Protein AF-A0A535XYQ2-F1 (afdb_monomer_lite)

Sequence (76 aa):
MGIRRTAIDEASRRTQRQLDDLVRDLRDARLAAGLSQAAVAHAVHLSPQWVALLEKGNGATYVLQLARWGAAVGLD

pLDDT: mean 73.98, std 12.98, range [45.25, 92.88]

Foldseek 3Di:
DPDVVVVVVVVLVVLLVVLLVLLVVLVVLCVVVVHDLCRLCVLLVHDSVQNVCSNVSNNRPPPPSSVSSCVSSVND

Radius of gyration: 14.58 Å; chains: 1; bounding box: 39×24×40 Å

Structure (mmCIF, N/CA/C/O backbone):
data_AF-A0A535XYQ2-F1
#
_entry.id   AF-A0A535XYQ2-F1
#
loop_
_atom_site.group_PDB
_atom_site.id
_atom_site.type_symbol
_atom_site.label_atom_id
_atom_site.label_alt_id
_atom_site.label_comp_id
_atom_site.label_asym_id
_atom_site.label_entity_id
_atom_site.label_seq_id
_atom_site.pdbx_PDB_ins_code
_atom_site.Cartn_x
_atom_site.Cartn_y
_atom_site.Cartn_z
_atom_site.occupancy
_atom_site.B_iso_or_equiv
_atom_site.auth_seq_id
_atom_site.auth_comp_id
_atom_site.auth_asym_id
_atom_site.auth_atom_id
_atom_site.pdbx_PDB_model_num
ATOM 1 N N . MET A 1 1 ? 27.806 10.520 -30.267 1.00 45.25 1 MET A N 1
ATOM 2 C CA . MET A 1 1 ? 27.566 10.262 -28.827 1.00 45.25 1 MET A CA 1
ATOM 3 C C . MET A 1 1 ? 26.163 10.745 -28.481 1.00 45.25 1 MET A C 1
ATOM 5 O O . MET A 1 1 ? 25.899 11.907 -28.734 1.00 45.25 1 MET A O 1
ATOM 9 N N . GLY A 1 2 ? 25.260 9.896 -27.970 1.00 52.66 2 GLY A N 1
ATOM 10 C CA . GLY A 1 2 ? 23.911 10.353 -27.576 1.00 52.66 2 GLY A CA 1
ATOM 11 C C . GLY A 1 2 ? 22.919 9.257 -27.170 1.00 52.66 2 GLY A C 1
ATOM 12 O O . GLY A 1 2 ? 22.102 9.479 -26.294 1.00 52.66 2 GLY A O 1
ATOM 13 N N . ILE A 1 3 ? 23.040 8.046 -27.721 1.00 54.66 3 ILE A N 1
ATOM 14 C CA . ILE A 1 3 ? 21.989 7.013 -27.619 1.00 54.66 3 ILE A CA 1
ATOM 15 C C . ILE A 1 3 ? 21.891 6.366 -26.219 1.00 54.66 3 ILE A C 1
ATOM 17 O O . ILE A 1 3 ? 20.811 5.983 -25.782 1.00 54.66 3 ILE A O 1
ATOM 21 N N . ARG A 1 4 ? 23.003 6.263 -25.471 1.00 54.47 4 ARG A N 1
ATOM 22 C CA . ARG A 1 4 ? 22.989 5.623 -24.138 1.00 54.47 4 ARG A CA 1
ATOM 23 C C . ARG A 1 4 ? 22.285 6.456 -23.062 1.00 54.47 4 ARG A C 1
ATOM 25 O O . ARG A 1 4 ? 21.697 5.869 -22.166 1.00 54.47 4 ARG A O 1
ATOM 32 N N . ARG A 1 5 ? 22.349 7.794 -23.128 1.00 58.34 5 ARG A N 1
ATOM 33 C CA . ARG A 1 5 ? 21.726 8.677 -22.123 1.00 58.34 5 ARG A CA 1
ATOM 34 C C . ARG A 1 5 ? 20.199 8.621 -22.248 1.00 58.34 5 ARG A C 1
ATOM 36 O O . ARG A 1 5 ? 19.523 8.362 -21.264 1.00 58.34 5 ARG A O 1
ATOM 43 N N . THR A 1 6 ? 19.688 8.719 -23.474 1.00 62.31 6 THR A N 1
ATOM 44 C CA . THR A 1 6 ? 18.255 8.629 -23.783 1.00 62.31 6 THR A CA 1
ATOM 45 C C . THR A 1 6 ? 17.651 7.276 -23.422 1.00 62.31 6 THR A C 1
ATOM 47 O O . THR A 1 6 ? 16.590 7.242 -22.811 1.00 62.31 6 THR A O 1
ATOM 50 N N . ALA A 1 7 ? 18.334 6.164 -23.713 1.00 59.66 7 ALA A N 1
ATOM 51 C CA . ALA A 1 7 ? 17.834 4.834 -23.353 1.00 59.66 7 ALA A CA 1
ATOM 52 C C . ALA A 1 7 ? 17.704 4.638 -21.827 1.00 59.66 7 ALA A C 1
ATOM 54 O O . ALA A 1 7 ? 16.747 4.023 -21.357 1.00 59.66 7 ALA A O 1
ATOM 55 N N . ILE A 1 8 ? 18.643 5.186 -21.046 1.00 62.84 8 ILE A N 1
ATOM 56 C CA . ILE A 1 8 ? 18.602 5.141 -19.576 1.00 62.84 8 ILE A CA 1
ATOM 57 C C . ILE A 1 8 ? 17.478 6.034 -19.032 1.00 62.84 8 ILE A C 1
ATOM 59 O O . ILE A 1 8 ? 16.761 5.627 -18.116 1.00 62.84 8 ILE A O 1
ATOM 63 N N . ASP A 1 9 ? 17.280 7.218 -19.611 1.00 67.81 9 ASP A N 1
ATOM 64 C CA . ASP A 1 9 ? 16.207 8.133 -19.211 1.00 67.81 9 ASP A CA 1
ATOM 65 C C . ASP A 1 9 ? 14.817 7.540 -19.518 1.00 67.81 9 ASP A C 1
ATOM 67 O O . ASP A 1 9 ? 13.896 7.628 -18.703 1.00 67.81 9 ASP A O 1
ATOM 71 N N . GLU A 1 10 ? 14.657 6.880 -20.666 1.00 68.81 10 GLU A N 1
ATOM 72 C CA . GLU A 1 10 ? 13.421 6.189 -21.050 1.00 68.81 10 GLU A CA 1
ATOM 73 C C . GLU A 1 10 ? 13.125 4.981 -20.162 1.00 68.81 10 GLU A C 1
ATOM 75 O O . GLU A 1 10 ? 11.980 4.802 -19.730 1.00 68.81 10 GLU A O 1
ATOM 80 N N . ALA A 1 11 ? 14.148 4.178 -19.853 1.00 66.75 11 ALA A N 1
ATOM 81 C CA . ALA A 1 11 ? 14.032 3.084 -18.898 1.00 66.75 11 ALA A CA 1
ATOM 82 C C . ALA A 1 11 ? 13.616 3.610 -17.518 1.00 66.75 11 ALA A C 1
ATOM 84 O O . ALA A 1 11 ? 12.669 3.095 -16.931 1.00 66.75 11 ALA A O 1
ATOM 85 N N . SER A 1 12 ? 14.227 4.702 -17.053 1.00 70.00 12 SER A N 1
ATOM 86 C CA . SER A 1 12 ? 13.897 5.315 -15.760 1.00 70.00 12 SER A CA 1
ATOM 87 C C . SER A 1 12 ? 12.454 5.824 -15.716 1.00 70.00 12 SER A C 1
ATOM 89 O O . SER A 1 12 ? 11.734 5.554 -14.759 1.00 70.00 12 SER A O 1
ATOM 91 N N . ARG A 1 13 ? 11.974 6.488 -16.777 1.00 76.19 13 ARG A N 1
ATOM 92 C CA . ARG A 1 13 ? 10.570 6.935 -16.877 1.00 76.19 13 ARG A CA 1
ATOM 93 C C . ARG A 1 13 ? 9.582 5.775 -16.947 1.00 76.19 13 ARG A C 1
ATOM 95 O O . ARG A 1 13 ? 8.445 5.901 -16.500 1.00 76.19 13 ARG A O 1
ATOM 102 N N . ARG A 1 14 ? 9.968 4.659 -17.569 1.00 78.62 14 ARG A N 1
AT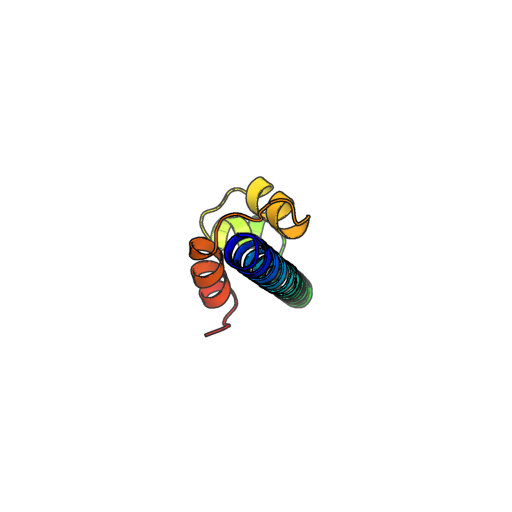OM 103 C CA . ARG A 1 14 ? 9.143 3.446 -17.603 1.00 78.62 14 ARG A CA 1
ATOM 104 C C . ARG A 1 14 ? 9.029 2.843 -16.209 1.00 78.62 14 ARG A C 1
ATOM 106 O O . ARG A 1 14 ? 7.909 2.623 -15.768 1.00 78.62 14 ARG A O 1
ATOM 113 N N . THR A 1 15 ? 10.153 2.666 -15.521 1.00 74.94 15 THR A N 1
ATOM 114 C CA . THR A 1 15 ? 10.176 2.174 -14.143 1.00 74.94 15 THR A CA 1
ATOM 115 C C . THR A 1 15 ? 9.364 3.081 -13.225 1.00 74.94 15 THR A C 1
ATOM 117 O O . THR A 1 15 ? 8.557 2.580 -12.456 1.00 74.94 15 THR A O 1
ATOM 120 N N . GLN A 1 16 ? 9.492 4.406 -13.356 1.00 77.12 16 GLN A N 1
ATOM 121 C CA . GLN A 1 16 ? 8.702 5.342 -12.556 1.00 77.12 16 GLN A CA 1
ATOM 122 C C . GLN A 1 16 ? 7.196 5.140 -12.751 1.00 77.12 16 GLN A C 1
ATOM 124 O O . GLN A 1 16 ? 6.472 5.025 -11.772 1.00 77.12 16 GLN A O 1
ATOM 129 N N . ARG A 1 17 ? 6.732 5.014 -14.001 1.00 81.06 17 ARG A N 1
ATOM 130 C CA . ARG A 1 17 ? 5.312 4.746 -14.286 1.00 81.06 17 ARG A CA 1
ATOM 131 C C . ARG A 1 17 ? 4.835 3.432 -13.673 1.00 81.06 17 ARG A C 1
ATOM 133 O O . ARG A 1 17 ? 3.775 3.404 -13.071 1.00 81.06 17 ARG A O 1
ATOM 140 N N . GLN A 1 18 ? 5.641 2.374 -13.767 1.00 80.94 18 GLN A N 1
ATOM 141 C CA . GLN A 1 18 ? 5.311 1.082 -13.156 1.00 80.94 18 GLN A CA 1
ATOM 142 C C . GLN A 1 18 ? 5.218 1.169 -11.627 1.00 80.94 18 GLN A C 1
ATOM 144 O O . GLN A 1 18 ? 4.372 0.514 -11.026 1.00 80.94 18 GLN A O 1
ATOM 149 N N . LEU A 1 19 ? 6.070 1.980 -10.993 1.00 77.06 19 LEU A N 1
ATOM 150 C CA . LEU A 1 19 ? 6.000 2.230 -9.553 1.00 77.06 19 LEU A CA 1
ATOM 151 C C . LEU A 1 19 ? 4.752 3.037 -9.183 1.00 77.06 19 LEU A C 1
ATOM 153 O O . LEU A 1 19 ? 4.103 2.714 -8.192 1.00 77.06 19 LEU A O 1
ATOM 157 N N . ASP A 1 20 ? 4.400 4.049 -9.975 1.00 81.06 20 ASP A N 1
ATOM 158 C CA . ASP A 1 20 ? 3.204 4.864 -9.748 1.00 81.06 20 ASP A CA 1
ATOM 159 C C . ASP A 1 20 ? 1.919 4.026 -9.876 1.00 81.06 20 ASP A C 1
ATOM 161 O O . ASP A 1 20 ? 1.007 4.169 -9.056 1.00 81.06 20 ASP A O 1
ATOM 165 N N . ASP A 1 21 ? 1.865 3.129 -10.865 1.00 84.38 21 ASP A N 1
ATOM 166 C CA . ASP A 1 21 ? 0.753 2.194 -11.061 1.00 84.38 21 ASP A CA 1
ATOM 167 C C . ASP A 1 21 ? 0.638 1.228 -9.870 1.00 84.38 21 ASP A C 1
ATOM 169 O O . ASP A 1 21 ? -0.428 1.108 -9.270 1.00 84.38 21 ASP A O 1
ATOM 173 N N . LEU A 1 22 ? 1.754 0.640 -9.423 1.00 81.88 22 LEU A N 1
ATOM 174 C CA . LEU 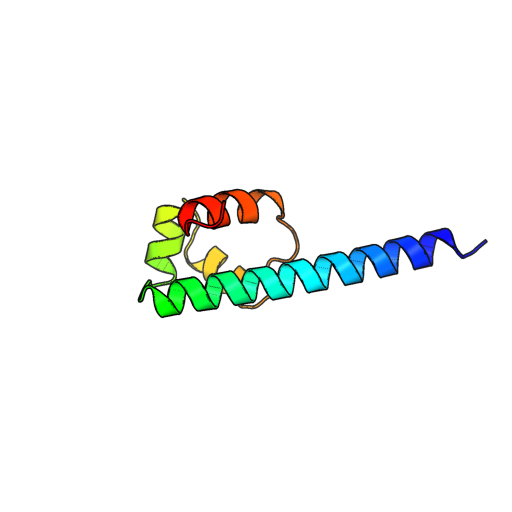A 1 22 ? 1.766 -0.253 -8.261 1.00 81.88 22 LEU A CA 1
ATOM 175 C C . LEU A 1 22 ? 1.326 0.452 -6.965 1.00 81.88 22 LEU A C 1
ATOM 177 O O . LEU A 1 22 ? 0.587 -0.109 -6.160 1.00 81.88 22 LEU A O 1
ATOM 181 N N . VAL A 1 23 ? 1.763 1.694 -6.743 1.00 83.62 23 VAL A N 1
ATOM 182 C CA . VAL A 1 23 ? 1.332 2.493 -5.585 1.00 83.62 23 VAL A CA 1
ATOM 183 C C . VAL A 1 23 ? -0.178 2.735 -5.613 1.00 83.62 23 VAL A C 1
ATOM 185 O O . VAL A 1 23 ? -0.819 2.729 -4.557 1.00 83.62 23 VAL A O 1
ATOM 188 N N . ARG A 1 24 ? -0.755 2.946 -6.801 1.00 85.56 24 ARG A N 1
ATOM 189 C CA . ARG A 1 24 ? -2.202 3.098 -6.970 1.00 85.56 24 ARG A CA 1
ATOM 190 C C . ARG A 1 24 ? -2.932 1.806 -6.620 1.00 85.56 24 ARG A C 1
ATOM 192 O O . ARG A 1 24 ? -3.846 1.859 -5.803 1.00 85.56 24 ARG A O 1
ATOM 199 N N . ASP A 1 25 ? -2.471 0.672 -7.136 1.00 86.38 25 ASP A N 1
ATOM 200 C CA . ASP A 1 25 ? -3.070 -0.635 -6.851 1.00 86.38 25 ASP A CA 1
ATOM 201 C C . ASP A 1 25 ? -3.052 -0.949 -5.346 1.00 86.38 25 ASP A C 1
ATOM 203 O O . ASP A 1 25 ? -4.049 -1.391 -4.773 1.00 86.38 25 ASP A O 1
ATOM 207 N N . LEU A 1 26 ? -1.946 -0.641 -4.660 1.00 84.44 26 LEU A N 1
ATOM 208 C CA . LEU A 1 26 ? -1.814 -0.846 -3.214 1.00 84.44 26 LEU A CA 1
ATOM 209 C C . LEU A 1 26 ? -2.734 0.075 -2.399 1.00 84.44 26 LEU A C 1
ATOM 211 O O . LEU A 1 26 ? -3.301 -0.343 -1.383 1.00 84.44 26 LEU A O 1
ATOM 215 N N . ARG A 1 27 ? -2.925 1.321 -2.846 1.00 87.50 27 ARG A N 1
ATOM 216 C CA . ARG A 1 27 ? -3.903 2.240 -2.251 1.00 87.50 27 ARG A CA 1
ATOM 217 C C . ARG A 1 27 ? -5.325 1.712 -2.423 1.00 87.50 27 ARG A C 1
ATOM 219 O O . ARG A 1 27 ? -6.096 1.741 -1.462 1.00 87.50 27 ARG A O 1
ATOM 226 N N . ASP A 1 28 ? -5.669 1.240 -3.612 1.00 89.56 28 ASP A N 1
ATOM 227 C CA . ASP A 1 28 ? -7.006 0.733 -3.910 1.00 89.56 28 ASP A CA 1
ATOM 228 C C . ASP A 1 28 ? -7.295 -0.546 -3.112 1.00 89.56 28 ASP A C 1
ATOM 230 O O . ASP A 1 28 ? -8.357 -0.652 -2.496 1.00 89.56 28 ASP A O 1
ATOM 234 N N . ALA A 1 29 ? -6.318 -1.449 -2.987 1.00 87.69 29 ALA A N 1
ATOM 235 C CA . ALA A 1 29 ? -6.405 -2.625 -2.121 1.00 87.69 29 ALA A CA 1
ATOM 236 C C . ALA A 1 29 ? -6.613 -2.247 -0.645 1.00 87.69 29 ALA A C 1
ATOM 238 O O . ALA A 1 29 ? -7.481 -2.808 0.028 1.00 87.69 29 ALA A O 1
ATOM 239 N N . ARG A 1 30 ? -5.875 -1.248 -0.135 1.00 91.94 30 ARG A N 1
ATOM 240 C CA . ARG A 1 30 ? -6.066 -0.734 1.231 1.00 91.94 30 ARG A CA 1
ATOM 241 C C . ARG A 1 30 ? -7.493 -0.224 1.441 1.00 91.94 30 ARG A C 1
ATOM 243 O O . ARG A 1 30 ? -8.100 -0.513 2.473 1.00 91.94 30 ARG A O 1
ATOM 250 N N . LEU A 1 31 ? -8.008 0.560 0.494 1.00 92.88 31 LEU A N 1
ATOM 251 C CA . LEU A 1 31 ? -9.358 1.119 0.563 1.00 92.88 31 LEU A CA 1
ATOM 252 C C . LEU A 1 31 ? -10.428 0.024 0.486 1.00 92.88 31 LEU A C 1
ATOM 254 O O . LEU A 1 31 ? -11.362 0.051 1.284 1.00 92.88 31 LEU A O 1
ATOM 258 N N . ALA A 1 32 ? -10.262 -0.962 -0.398 1.00 92.25 32 ALA A N 1
ATOM 259 C CA . ALA A 1 32 ? -11.155 -2.114 -0.513 1.00 92.25 32 ALA A CA 1
ATOM 260 C C . ALA A 1 32 ? -11.180 -2.966 0.768 1.00 92.25 32 ALA A C 1
ATOM 262 O O . ALA A 1 32 ? -12.233 -3.459 1.163 1.00 92.25 32 ALA A O 1
ATOM 263 N N . ALA A 1 33 ? -10.042 -3.079 1.458 1.00 88.69 33 ALA A N 1
ATOM 264 C CA . ALA A 1 33 ? -9.929 -3.756 2.749 1.00 88.69 33 ALA A CA 1
ATOM 265 C C . ALA A 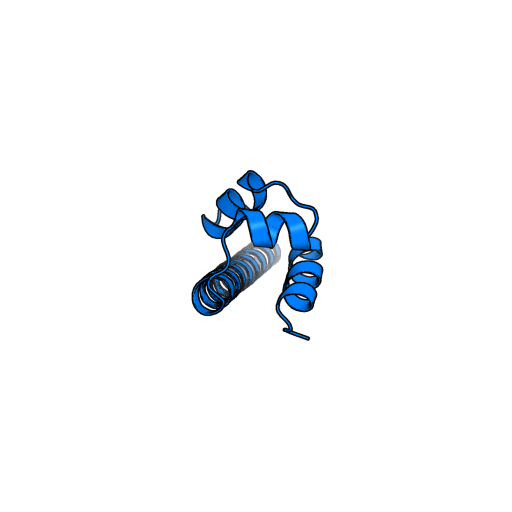1 33 ? -10.429 -2.915 3.945 1.00 88.69 33 ALA A C 1
ATOM 267 O O . ALA A 1 33 ? -10.379 -3.379 5.083 1.00 88.69 33 ALA A O 1
ATOM 268 N N . GLY A 1 34 ? -10.875 -1.670 3.728 1.00 92.69 34 GLY A N 1
ATOM 269 C CA . GLY A 1 34 ? -11.324 -0.773 4.800 1.00 92.69 34 GLY A CA 1
ATOM 270 C C . GLY A 1 34 ? -10.209 -0.343 5.762 1.00 92.69 34 GLY A C 1
ATOM 271 O O . GLY A 1 34 ? -10.481 0.087 6.884 1.00 92.69 34 GLY A O 1
ATOM 272 N N . LEU A 1 35 ? -8.945 -0.463 5.350 1.00 91.00 35 LEU A N 1
ATOM 273 C CA . LEU A 1 35 ? -7.795 -0.197 6.205 1.00 91.00 35 LEU A CA 1
ATOM 274 C C . LEU A 1 35 ? -7.432 1.291 6.209 1.00 91.00 35 LEU A C 1
ATOM 276 O O . LEU A 1 35 ? -7.373 1.964 5.175 1.00 91.00 35 LEU A O 1
ATOM 280 N N . SER A 1 36 ? -7.110 1.814 7.391 1.00 92.19 36 SER A N 1
ATOM 281 C CA . SER A 1 36 ? -6.520 3.146 7.515 1.00 92.19 36 SER A CA 1
ATOM 282 C C . SER A 1 36 ? -5.039 3.124 7.119 1.00 92.19 36 SER A C 1
ATOM 284 O O . SER A 1 36 ? -4.369 2.092 7.192 1.00 92.19 36 SER A O 1
ATOM 286 N N . GLN A 1 37 ? -4.490 4.282 6.744 1.00 89.31 37 GLN A N 1
ATOM 287 C CA . GLN A 1 37 ? -3.048 4.413 6.498 1.00 89.31 37 GLN A CA 1
ATOM 288 C C . GLN A 1 37 ? -2.221 4.030 7.736 1.00 89.31 37 GLN A C 1
ATOM 290 O O . GLN A 1 37 ? -1.159 3.433 7.601 1.00 89.31 37 GLN A O 1
ATOM 295 N N . ALA A 1 38 ? -2.720 4.325 8.942 1.00 89.62 38 ALA A N 1
ATOM 296 C CA . ALA A 1 38 ? -2.064 3.957 10.194 1.00 89.62 38 ALA A CA 1
ATOM 297 C C . ALA A 1 38 ? -2.044 2.436 10.423 1.00 89.62 38 ALA A C 1
ATOM 299 O O . ALA A 1 38 ? -1.036 1.910 10.887 1.00 89.62 38 ALA A O 1
ATOM 300 N N . ALA A 1 39 ? -3.122 1.732 10.061 1.00 86.62 39 ALA A N 1
ATOM 301 C CA . ALA A 1 39 ? -3.188 0.275 10.159 1.00 86.62 39 ALA A CA 1
ATOM 302 C C . ALA A 1 39 ? -2.168 -0.395 9.227 1.00 86.62 39 ALA A C 1
ATOM 304 O O . ALA A 1 39 ? -1.431 -1.281 9.655 1.00 86.62 39 ALA A O 1
ATOM 305 N N . VAL A 1 40 ? -2.064 0.088 7.983 1.00 85.69 40 VAL A N 1
ATOM 306 C CA . VAL A 1 40 ? -1.038 -0.384 7.042 1.00 85.69 40 VAL A CA 1
ATOM 307 C C . VAL A 1 40 ? 0.357 -0.067 7.563 1.00 85.69 40 VAL A C 1
ATOM 309 O O . VAL A 1 40 ? 1.188 -0.963 7.636 1.00 85.69 40 VAL A O 1
ATOM 312 N N . ALA A 1 41 ? 0.604 1.172 7.992 1.00 86.75 41 ALA A N 1
ATOM 313 C CA . ALA A 1 41 ? 1.893 1.597 8.529 1.00 86.75 41 ALA A CA 1
ATOM 314 C C . ALA A 1 41 ? 2.359 0.710 9.695 1.00 86.75 41 ALA A C 1
ATOM 316 O O . ALA A 1 41 ? 3.510 0.284 9.719 1.00 86.75 41 ALA A O 1
ATOM 317 N N . HIS A 1 42 ? 1.451 0.370 10.613 1.00 86.50 42 HIS A N 1
ATOM 318 C CA . HIS A 1 42 ? 1.730 -0.560 11.702 1.00 86.50 42 HIS A CA 1
ATOM 319 C C . HIS A 1 42 ? 2.095 -1.960 11.187 1.00 86.50 42 HIS A C 1
ATOM 321 O O . HIS A 1 42 ? 3.090 -2.528 11.629 1.00 86.50 42 HIS A O 1
ATOM 327 N N . ALA A 1 43 ? 1.332 -2.497 10.229 1.00 80.94 43 ALA A N 1
ATOM 328 C CA . ALA A 1 43 ? 1.572 -3.823 9.658 1.00 80.94 43 ALA A CA 1
ATOM 329 C C . ALA A 1 43 ? 2.924 -3.933 8.930 1.00 80.94 43 ALA A C 1
ATOM 331 O O . ALA A 1 43 ? 3.563 -4.980 8.980 1.00 80.94 43 ALA A O 1
ATOM 332 N N . VAL A 1 44 ? 3.381 -2.854 8.287 1.00 77.56 44 VAL A N 1
ATOM 333 C CA . VAL A 1 44 ? 4.664 -2.830 7.559 1.00 77.56 44 VAL A CA 1
ATOM 334 C C . VAL A 1 44 ? 5.807 -2.168 8.338 1.00 77.56 44 VAL A C 1
ATOM 336 O O . VAL A 1 44 ? 6.882 -1.951 7.780 1.00 77.56 44 VAL A O 1
ATOM 339 N N . HIS A 1 45 ? 5.600 -1.850 9.620 1.00 79.25 45 HIS A N 1
ATOM 340 C CA . HIS A 1 45 ? 6.566 -1.156 10.481 1.00 79.25 45 HIS A CA 1
ATOM 341 C C . HIS A 1 45 ? 7.114 0.156 9.882 1.00 79.25 45 HIS A C 1
ATOM 343 O O . HIS A 1 45 ? 8.299 0.474 10.004 1.00 79.25 45 HIS A O 1
ATOM 349 N N . LEU A 1 46 ? 6.243 0.935 9.242 1.00 80.81 46 LEU A N 1
ATOM 350 C CA . LEU A 1 46 ? 6.537 2.273 8.733 1.00 80.81 46 LEU A CA 1
ATOM 351 C C . LEU A 1 46 ? 5.791 3.336 9.542 1.00 80.81 46 LEU A C 1
ATOM 353 O O . LEU A 1 46 ? 4.864 3.045 10.295 1.00 80.81 46 LEU A O 1
ATOM 357 N N . SER A 1 47 ? 6.181 4.601 9.378 1.00 84.00 47 SER A N 1
ATOM 358 C CA . SER A 1 47 ? 5.381 5.694 9.932 1.00 84.00 47 SE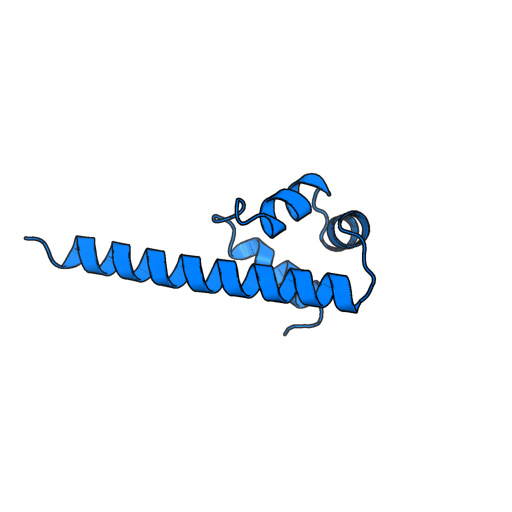R A CA 1
ATOM 359 C C . SER A 1 47 ? 4.126 5.928 9.072 1.00 84.00 47 SER A C 1
ATOM 361 O O . SER A 1 47 ? 4.173 5.773 7.849 1.00 84.00 47 SER A O 1
ATOM 363 N N . PRO A 1 48 ? 2.998 6.368 9.657 1.00 80.81 48 PRO A N 1
ATOM 364 C CA . PRO A 1 48 ? 1.809 6.731 8.879 1.00 80.81 48 PRO A CA 1
ATOM 365 C C . PRO A 1 48 ? 2.073 7.847 7.857 1.00 80.81 48 PRO A C 1
ATOM 367 O O . PRO A 1 48 ? 1.498 7.854 6.770 1.00 80.81 48 PRO A O 1
ATOM 370 N N . GLN A 1 49 ? 2.990 8.767 8.176 1.00 84.50 49 GLN A N 1
ATOM 371 C CA . GLN A 1 49 ? 3.420 9.827 7.263 1.00 84.50 49 GLN A CA 1
ATOM 372 C C . GLN A 1 49 ? 4.127 9.263 6.024 1.00 84.50 49 GLN A C 1
ATOM 374 O O . GLN A 1 49 ? 3.942 9.794 4.930 1.00 84.50 49 GLN A O 1
ATOM 379 N N . TRP A 1 50 ? 4.889 8.176 6.175 1.00 79.62 50 TRP A N 1
ATOM 380 C CA . TRP A 1 50 ? 5.516 7.479 5.052 1.00 79.62 50 TRP A CA 1
ATOM 381 C C . TRP A 1 50 ? 4.479 6.877 4.104 1.00 79.62 50 TRP A C 1
ATOM 383 O O . TRP A 1 50 ? 4.579 7.091 2.899 1.00 79.62 50 TRP A O 1
ATOM 393 N N . VAL A 1 51 ? 3.441 6.219 4.630 1.00 81.44 51 VAL A N 1
ATOM 394 C CA . VAL A 1 51 ? 2.336 5.684 3.811 1.00 81.44 51 VAL A CA 1
ATOM 395 C C . VAL A 1 51 ? 1.620 6.811 3.061 1.00 81.44 51 VAL A C 1
ATOM 397 O O . VAL A 1 51 ? 1.375 6.705 1.863 1.00 81.44 51 VAL A O 1
ATOM 400 N N . ALA A 1 52 ? 1.359 7.938 3.729 1.00 84.94 52 ALA A N 1
ATOM 401 C CA . ALA A 1 52 ? 0.724 9.092 3.099 1.00 84.94 52 ALA A CA 1
ATOM 402 C C . ALA A 1 52 ? 1.586 9.749 2.003 1.00 84.94 52 ALA A C 1
ATOM 404 O O . ALA A 1 52 ? 1.046 10.223 1.004 1.00 84.94 52 ALA A O 1
ATOM 405 N N . LEU A 1 53 ? 2.910 9.812 2.175 1.00 81.25 53 LEU A N 1
ATOM 406 C CA . LEU A 1 53 ? 3.834 10.321 1.151 1.00 81.25 53 LEU A CA 1
ATOM 407 C C . LEU A 1 53 ? 3.899 9.397 -0.061 1.00 81.25 53 LEU A C 1
ATOM 409 O O . LEU A 1 53 ? 3.947 9.867 -1.200 1.00 81.25 53 LEU A O 1
ATOM 413 N N . LEU A 1 54 ? 3.880 8.096 0.197 1.00 77.00 54 LEU A N 1
ATOM 414 C CA . LEU A 1 54 ? 3.953 7.084 -0.832 1.00 77.00 54 LEU A CA 1
ATOM 415 C C . LEU A 1 54 ? 2.669 7.073 -1.672 1.00 77.00 54 LEU A C 1
ATOM 417 O O . LEU A 1 54 ? 2.758 7.221 -2.883 1.00 77.00 54 LEU A O 1
ATOM 421 N N . GLU A 1 55 ? 1.486 7.094 -1.049 1.00 81.19 55 GLU A N 1
ATOM 422 C CA . GLU A 1 55 ? 0.195 7.216 -1.755 1.00 81.19 55 GLU A CA 1
ATOM 423 C C . GLU A 1 55 ? 0.013 8.533 -2.529 1.00 81.19 55 GLU A C 1
ATOM 425 O O . GLU A 1 55 ? -0.828 8.615 -3.426 1.00 81.19 55 GLU A O 1
ATOM 430 N N . LYS A 1 56 ? 0.779 9.576 -2.189 1.00 79.88 56 LYS A N 1
ATOM 431 C CA . LYS A 1 56 ? 0.805 10.852 -2.922 1.00 79.88 56 LYS A CA 1
ATOM 432 C C . LYS A 1 56 ? 1.733 10.832 -4.142 1.00 79.88 56 LYS A C 1
ATOM 434 O O . LYS A 1 56 ? 1.813 11.845 -4.828 1.00 79.88 56 LYS A O 1
ATOM 439 N N . GLY A 1 57 ? 2.441 9.731 -4.399 1.00 66.94 57 GLY A N 1
ATOM 440 C CA . GLY A 1 57 ? 3.406 9.627 -5.498 1.00 66.94 57 GLY A CA 1
ATOM 441 C C . GLY A 1 57 ? 4.742 10.328 -5.224 1.00 66.94 57 GLY A C 1
ATOM 442 O O . GLY A 1 57 ? 5.578 10.432 -6.112 1.00 66.94 57 GLY A O 1
ATOM 443 N N . ASN A 1 58 ? 4.987 10.781 -3.988 1.00 64.81 58 ASN A N 1
ATOM 444 C CA . ASN A 1 58 ? 6.244 11.440 -3.610 1.00 64.81 58 ASN A CA 1
ATOM 445 C C . ASN A 1 58 ? 7.319 10.448 -3.117 1.00 64.81 58 ASN A C 1
ATOM 447 O O . ASN A 1 58 ? 8.404 10.862 -2.717 1.00 64.81 58 ASN A O 1
ATOM 451 N N . GLY A 1 59 ? 7.025 9.143 -3.113 1.00 57.44 59 GLY A N 1
ATOM 452 C CA . GLY A 1 59 ? 7.869 8.078 -2.554 1.00 57.44 59 GLY A CA 1
ATOM 453 C C . GLY A 1 59 ? 8.711 7.306 -3.577 1.00 57.44 59 GLY A C 1
ATOM 454 O O . GLY A 1 59 ? 8.988 6.133 -3.350 1.00 57.44 59 GLY A O 1
ATOM 455 N N . ALA A 1 60 ? 9.096 7.933 -4.691 1.00 50.38 60 ALA A N 1
ATOM 456 C CA . ALA A 1 60 ? 9.676 7.321 -5.896 1.00 50.38 60 ALA A CA 1
ATOM 457 C C . ALA A 1 60 ? 10.980 6.489 -5.740 1.00 50.38 60 ALA A C 1
ATOM 459 O O . ALA A 1 60 ? 11.527 6.040 -6.743 1.00 50.38 60 ALA A O 1
ATOM 460 N N . THR A 1 61 ? 11.499 6.237 -4.533 1.00 53.56 61 THR A N 1
ATOM 461 C CA . THR A 1 61 ? 12.879 5.730 -4.366 1.00 53.56 61 THR A CA 1
ATOM 462 C C . THR A 1 61 ? 13.031 4.373 -3.673 1.00 53.56 61 THR A C 1
ATOM 464 O O . THR A 1 61 ? 14.164 3.968 -3.446 1.00 53.56 61 THR A O 1
ATOM 467 N N . TYR A 1 62 ? 11.985 3.601 -3.350 1.00 59.03 62 TYR A N 1
ATOM 468 C CA . TYR A 1 62 ? 12.221 2.366 -2.570 1.00 59.03 62 TYR A CA 1
ATOM 469 C C . TYR A 1 62 ? 11.473 1.119 -3.062 1.00 59.03 62 TYR A C 1
ATOM 471 O O . TYR A 1 62 ? 10.569 0.601 -2.412 1.00 59.03 62 TYR A O 1
ATOM 479 N N . VAL A 1 63 ? 11.982 0.561 -4.170 1.00 55.19 63 VAL A N 1
ATOM 480 C CA . VAL A 1 63 ? 11.660 -0.776 -4.722 1.00 55.19 63 VAL A CA 1
ATOM 481 C C . VAL A 1 63 ? 11.713 -1.882 -3.652 1.00 55.19 63 VAL A C 1
ATOM 483 O O . VAL A 1 63 ? 10.882 -2.784 -3.647 1.00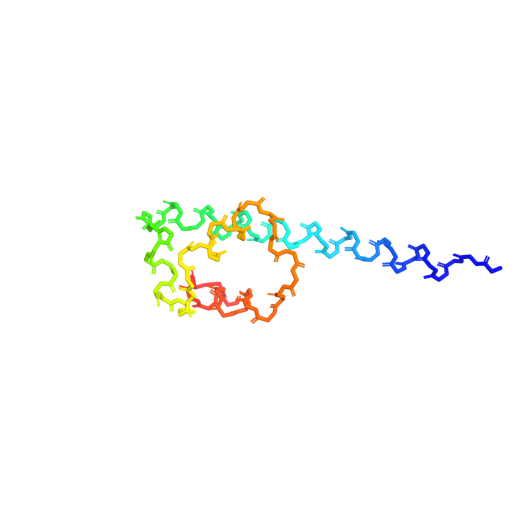 55.19 63 VAL A O 1
ATOM 486 N N . LEU A 1 64 ? 12.638 -1.788 -2.687 1.00 52.84 64 LEU A N 1
ATOM 487 C CA . LEU A 1 64 ? 12.793 -2.777 -1.611 1.00 52.84 64 LEU A CA 1
ATOM 488 C C . LEU A 1 64 ? 11.644 -2.786 -0.584 1.00 52.84 64 LEU A C 1
ATOM 490 O O . LEU A 1 64 ? 11.463 -3.785 0.110 1.00 52.84 64 LEU A O 1
ATOM 494 N N . GLN A 1 65 ? 10.874 -1.699 -0.462 1.00 55.62 65 GLN A N 1
ATOM 495 C CA . GLN A 1 65 ? 9.737 -1.634 0.467 1.00 55.62 65 GLN A CA 1
ATOM 496 C C . GLN A 1 65 ? 8.427 -2.111 -0.169 1.00 55.62 65 GLN A C 1
ATOM 498 O O . GLN A 1 65 ? 7.563 -2.617 0.542 1.00 55.62 65 GLN A O 1
ATOM 503 N N . LEU A 1 66 ? 8.311 -2.040 -1.498 1.00 59.94 66 LEU A N 1
ATOM 504 C CA . LEU A 1 66 ? 7.134 -2.511 -2.232 1.00 59.94 66 LEU A CA 1
ATOM 505 C C . LEU A 1 66 ? 6.965 -4.033 -2.146 1.00 59.94 66 LEU A C 1
ATOM 507 O O . LEU A 1 66 ? 5.849 -4.496 -1.954 1.00 59.94 66 LEU A O 1
ATOM 511 N N . ALA A 1 67 ? 8.057 -4.805 -2.166 1.00 61.50 67 ALA A N 1
ATOM 512 C CA . ALA A 1 67 ? 8.003 -6.261 -1.985 1.00 61.50 67 ALA A CA 1
ATOM 513 C C . ALA A 1 67 ? 7.486 -6.671 -0.589 1.00 61.50 67 ALA A C 1
ATOM 515 O O . ALA A 1 67 ? 6.707 -7.608 -0.454 1.00 61.50 67 ALA A O 1
ATOM 516 N N . ARG A 1 68 ? 7.872 -5.933 0.463 1.00 61.06 68 ARG A N 1
ATOM 517 C CA . ARG A 1 68 ? 7.356 -6.163 1.826 1.00 61.06 68 ARG A CA 1
ATOM 518 C C . ARG A 1 68 ? 5.892 -5.751 1.963 1.00 61.06 68 ARG A C 1
ATOM 520 O O . ARG A 1 68 ? 5.172 -6.344 2.758 1.00 61.06 68 ARG A O 1
ATOM 527 N N . TRP A 1 69 ? 5.458 -4.753 1.196 1.00 63.03 69 TRP A N 1
ATOM 528 C CA . TRP A 1 69 ? 4.062 -4.339 1.167 1.00 63.03 69 TRP A CA 1
ATOM 529 C C . TRP A 1 69 ? 3.188 -5.325 0.381 1.00 63.03 69 TRP A C 1
ATOM 531 O O . TRP A 1 69 ? 2.142 -5.702 0.894 1.00 63.03 69 TRP A O 1
ATOM 541 N N . GLY A 1 70 ? 3.640 -5.820 -0.778 1.00 63.56 70 GLY A N 1
ATOM 542 C CA . GLY A 1 70 ? 2.970 -6.885 -1.539 1.00 63.56 70 GLY A CA 1
ATOM 543 C C . GLY A 1 70 ? 2.676 -8.111 -0.673 1.00 63.56 70 GLY A C 1
ATOM 544 O O . GLY A 1 70 ? 1.520 -8.507 -0.534 1.00 63.56 70 GLY A O 1
ATOM 545 N N . ALA A 1 71 ? 3.685 -8.586 0.064 1.00 68.12 71 ALA A N 1
ATOM 546 C CA . ALA A 1 71 ? 3.523 -9.676 1.026 1.00 68.12 71 ALA A CA 1
ATOM 547 C C . ALA A 1 71 ? 2.509 -9.361 2.147 1.00 68.12 71 ALA A C 1
ATOM 549 O O . ALA A 1 71 ? 1.781 -10.242 2.596 1.00 68.12 71 ALA A O 1
ATOM 550 N N . ALA A 1 72 ? 2.422 -8.104 2.593 1.00 63.19 72 ALA A N 1
ATOM 551 C CA . ALA A 1 72 ? 1.466 -7.686 3.619 1.00 63.19 72 ALA A CA 1
ATOM 552 C C . ALA A 1 72 ? 0.020 -7.566 3.100 1.00 63.19 72 ALA A C 1
ATOM 554 O O . ALA A 1 72 ? -0.910 -7.613 3.904 1.00 63.19 72 ALA A O 1
ATOM 555 N N . VAL A 1 73 ? -0.182 -7.412 1.785 1.00 70.94 73 VAL A N 1
ATOM 556 C CA . VAL A 1 73 ? -1.515 -7.339 1.156 1.00 70.94 73 VAL A CA 1
ATOM 557 C C . VAL A 1 73 ? -1.911 -8.616 0.404 1.00 70.94 73 VAL A C 1
ATOM 559 O O . VAL A 1 73 ? -2.971 -8.647 -0.215 1.00 70.94 73 VAL A O 1
ATOM 562 N N . GLY A 1 74 ? -1.098 -9.673 0.471 1.00 60.06 74 GLY A N 1
ATOM 563 C CA . GLY A 1 74 ? -1.379 -10.955 -0.184 1.00 60.06 74 GLY A CA 1
ATOM 564 C C . GLY A 1 74 ? -1.133 -10.962 -1.696 1.00 60.06 74 GLY A C 1
ATOM 565 O O . GLY A 1 74 ? -1.707 -11.788 -2.399 1.00 60.06 74 GLY A O 1
ATOM 566 N N . LEU A 1 75 ? -0.307 -10.040 -2.192 1.00 58.16 75 LEU A N 1
ATOM 567 C CA . LEU A 1 75 ? 0.228 -10.074 -3.548 1.00 58.16 75 LEU A CA 1
ATOM 568 C C . LEU A 1 75 ? 1.589 -10.785 -3.482 1.00 58.16 75 LEU A C 1
ATOM 570 O O . LEU A 1 75 ? 2.583 -10.159 -3.108 1.00 58.16 75 LEU A O 1
ATOM 574 N N . ASP A 1 76 ? 1.590 -12.091 -3.759 1.00 56.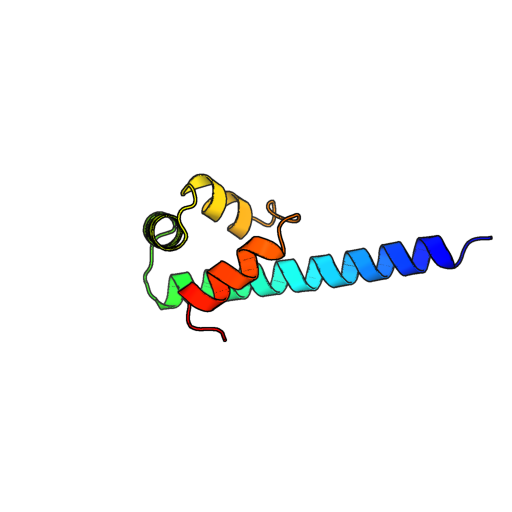31 76 ASP A N 1
ATOM 575 C CA . ASP A 1 76 ? 2.805 -12.881 -4.036 1.00 56.31 76 ASP A CA 1
ATOM 576 C C . ASP A 1 76 ? 3.357 -12.562 -5.438 1.00 56.31 76 ASP A C 1
ATOM 578 O O . ASP A 1 76 ? 2.542 -12.466 -6.390 1.00 56.31 76 ASP A O 1
#

Secondary structure (DSSP, 8-state):
--HHHHHHHHHHHHHHHHHHHHHHHHHHHHHHTT--HHHHHHHTT--HHHHHHHHTT--TT-HHHHHHHHHHHT--